Protein AF-A0A7X7T6W6-F1 (afdb_monomer_lite)

pLDDT: mean 74.4, std 23.0, range [27.84, 97.19]

Foldseek 3Di:
DDDDDDDDPPDDDDDDDDDDDDDDDDPPPPPFDWDWDQDPVRWIWIWGADPVRHTAWIAGPVQRKIWGFDADPVGHTAFIWIQHPNDIDGAKGF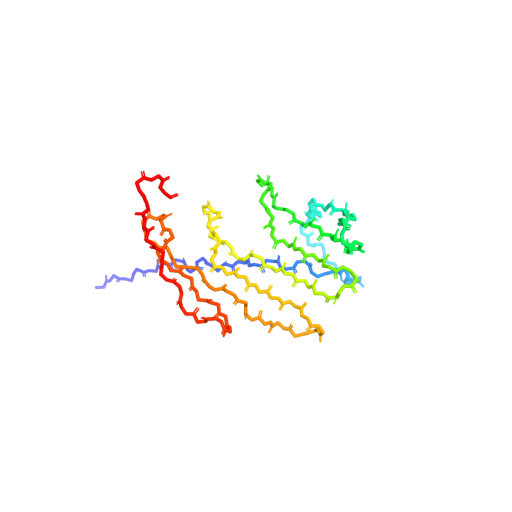DDDPNHTQWMQGPPPGIDGDDDDPVD

Secondary structure (DSSP, 8-state):
-----------------S-----------PPP-EEEEE-TTS-EEEEEE-TTS-EEEEEETTTTEEEEEEE-TT--EEEEEEEETTEEEEEEEEEEETTEEEEEEETTTEEEEPP--TT-

Sequence (120 aa):
MTRCCSPSTTARAAIALGSDSRRGGLPSQDPLPEKGSNGPDGQHRVLAYDASGERIVERNLTGGTTTFNLRDLDGALLREIELKAGAYEWVKDYIYRDGLLLASQHRTEGHQHHALSHLG

Radius of gyration: 18.31 Å; chains: 1; bounding box: 35×44×60 Å

Structure (mmCIF, N/CA/C/O backbone):
data_AF-A0A7X7T6W6-F1
#
_entry.id   AF-A0A7X7T6W6-F1
#
loop_
_atom_site.group_PDB
_atom_site.id
_atom_site.type_symbol
_atom_site.label_atom_id
_atom_site.label_alt_id
_atom_site.label_comp_id
_atom_site.label_asym_id
_atom_site.label_entity_id
_atom_site.label_seq_id
_atom_site.pdbx_PDB_ins_code
_atom_site.Cartn_x
_atom_site.Cartn_y
_atom_site.Cartn_z
_atom_site.occupancy
_atom_site.B_iso_or_equiv
_atom_site.auth_seq_id
_atom_site.auth_comp_id
_atom_site.auth_asym_id
_atom_site.auth_atom_id
_atom_site.pdbx_PDB_model_num
ATOM 1 N N . MET A 1 1 ? 15.396 -18.307 40.402 1.00 47.94 1 MET A N 1
ATOM 2 C CA . MET A 1 1 ? 15.715 -19.071 39.178 1.00 47.94 1 MET A CA 1
ATOM 3 C C . MET A 1 1 ? 14.416 -19.336 38.434 1.00 47.94 1 MET A C 1
ATOM 5 O O . MET A 1 1 ? 13.714 -20.249 38.830 1.00 47.94 1 MET A O 1
ATOM 9 N N . THR A 1 2 ? 14.101 -18.562 37.392 1.00 40.59 2 THR A N 1
ATOM 10 C CA . THR A 1 2 ? 13.068 -18.937 36.410 1.00 40.59 2 THR A CA 1
ATOM 11 C C . THR A 1 2 ? 13.473 -18.338 35.067 1.00 40.59 2 THR A C 1
ATOM 13 O O . THR A 1 2 ? 13.482 -17.121 34.905 1.00 40.59 2 THR A O 1
ATOM 16 N N . ARG A 1 3 ? 13.903 -19.190 34.131 1.00 41.31 3 ARG A N 1
ATOM 17 C CA . ARG A 1 3 ? 14.092 -18.819 32.725 1.00 41.31 3 ARG A CA 1
ATOM 18 C C . ARG A 1 3 ? 12.720 -18.887 32.061 1.00 41.31 3 ARG A C 1
ATOM 20 O O . ARG A 1 3 ? 12.160 -19.974 31.977 1.00 41.31 3 ARG A O 1
ATOM 27 N N . CYS A 1 4 ? 12.204 -17.763 31.578 1.00 32.94 4 CYS A N 1
ATOM 28 C CA . CYS A 1 4 ? 11.108 -17.766 30.614 1.00 32.94 4 CYS A CA 1
ATOM 29 C C . CYS A 1 4 ? 11.724 -17.704 29.214 1.00 32.94 4 CYS A C 1
ATOM 31 O O . CYS A 1 4 ? 12.075 -16.637 28.718 1.00 32.94 4 CYS A O 1
ATOM 33 N N . CYS A 1 5 ? 11.916 -18.875 28.608 1.00 37.38 5 CYS A N 1
ATOM 34 C CA . CYS A 1 5 ? 12.122 -18.996 27.171 1.00 37.38 5 CYS A CA 1
ATOM 35 C C . CYS A 1 5 ? 10.782 -18.706 26.482 1.00 37.38 5 CYS A C 1
ATOM 37 O O . CYS A 1 5 ? 9.833 -19.460 26.671 1.00 37.38 5 CYS A O 1
ATOM 39 N N . SER A 1 6 ? 10.709 -17.636 25.693 1.00 36.31 6 SER A N 1
ATOM 40 C CA . SER A 1 6 ? 9.633 -17.440 24.717 1.00 36.31 6 SER A CA 1
ATOM 41 C C . SER A 1 6 ? 10.183 -17.821 23.339 1.00 36.31 6 SER A C 1
ATOM 43 O O . SER A 1 6 ? 11.280 -17.357 23.001 1.00 36.31 6 SER A O 1
ATOM 45 N N . PRO A 1 7 ? 9.523 -18.687 22.550 1.00 38.22 7 PRO A N 1
ATOM 46 C CA . PRO A 1 7 ? 9.987 -18.983 21.207 1.00 38.22 7 PRO A CA 1
ATOM 47 C C . PRO A 1 7 ? 9.778 -17.747 20.326 1.00 38.22 7 PRO A C 1
ATOM 49 O O . PRO A 1 7 ? 8.665 -17.267 20.136 1.00 38.22 7 PRO A O 1
ATOM 52 N N . SER A 1 8 ? 10.888 -17.225 19.808 1.00 36.34 8 SER A N 1
ATOM 53 C CA . SER A 1 8 ? 10.922 -16.228 18.740 1.00 36.34 8 SER A CA 1
ATOM 54 C C . SER A 1 8 ? 10.269 -16.825 17.490 1.00 36.34 8 SER A C 1
ATOM 56 O O . SER A 1 8 ? 10.885 -17.614 16.768 1.00 36.34 8 SER A O 1
ATOM 58 N N . THR A 1 9 ? 8.999 -16.495 17.250 1.00 36.69 9 THR A N 1
ATOM 59 C CA . THR A 1 9 ? 8.320 -16.820 15.994 1.00 36.69 9 THR A CA 1
ATOM 60 C C . THR A 1 9 ? 8.940 -15.961 14.901 1.00 36.69 9 THR A C 1
ATOM 62 O O . THR A 1 9 ? 8.616 -14.791 14.725 1.00 36.69 9 THR A O 1
ATOM 65 N N . THR A 1 10 ? 9.899 -16.553 14.194 1.00 31.30 10 THR A N 1
ATOM 66 C CA . THR A 1 10 ? 10.534 -15.964 13.018 1.00 31.30 10 THR A CA 1
ATOM 67 C C . THR A 1 10 ? 9.462 -15.757 11.951 1.00 31.30 10 THR A C 1
ATOM 69 O O . THR A 1 10 ? 8.987 -16.725 11.356 1.00 31.30 10 THR A O 1
ATOM 72 N N . ALA A 1 11 ? 9.066 -14.507 11.715 1.00 32.09 11 ALA A N 1
ATOM 73 C CA . ALA A 1 11 ? 8.194 -14.153 10.605 1.00 32.09 11 ALA A CA 1
ATOM 74 C C . ALA A 1 11 ? 8.906 -14.498 9.287 1.00 32.09 11 ALA A C 1
ATOM 76 O O . ALA A 1 11 ? 9.906 -13.882 8.919 1.00 32.09 11 ALA A O 1
ATOM 77 N N . ARG A 1 12 ? 8.419 -15.527 8.588 1.00 27.84 12 ARG A N 1
ATOM 78 C CA . ARG A 1 12 ? 8.850 -15.861 7.229 1.00 27.84 12 ARG A CA 1
ATOM 79 C C . ARG A 1 12 ? 7.977 -15.092 6.242 1.00 27.84 12 ARG A C 1
ATOM 81 O O . ARG A 1 12 ? 6.890 -15.545 5.909 1.00 27.84 12 ARG A O 1
ATOM 88 N N . ALA A 1 13 ? 8.466 -13.957 5.753 1.00 29.75 13 ALA A N 1
ATOM 89 C CA . ALA A 1 13 ? 7.954 -13.369 4.520 1.00 29.75 13 ALA A CA 1
ATOM 90 C C . ALA A 1 13 ? 8.618 -14.096 3.338 1.00 29.75 13 ALA A C 1
ATOM 92 O O . ALA A 1 13 ? 9.821 -13.958 3.119 1.00 29.75 13 ALA A O 1
ATOM 93 N N . ALA A 1 14 ? 7.862 -14.921 2.612 1.00 32.03 14 ALA A N 1
ATOM 94 C CA . ALA A 1 14 ? 8.323 -15.519 1.363 1.00 32.03 14 ALA A CA 1
ATOM 95 C C . ALA A 1 14 ? 7.928 -14.594 0.203 1.00 32.03 14 ALA A C 1
ATOM 97 O O . ALA A 1 14 ? 6.758 -14.503 -0.154 1.00 32.03 14 ALA A O 1
ATOM 98 N N . ILE A 1 15 ? 8.908 -13.891 -0.366 1.00 40.62 15 ILE A N 1
ATOM 99 C CA . ILE A 1 15 ? 8.751 -13.130 -1.610 1.00 40.62 15 ILE A CA 1
ATOM 100 C C . ILE A 1 15 ? 9.019 -14.112 -2.754 1.00 40.62 15 ILE A C 1
ATOM 102 O O . ILE A 1 15 ? 10.157 -14.538 -2.952 1.00 40.62 15 ILE A O 1
ATOM 106 N N . ALA A 1 16 ? 7.978 -14.503 -3.488 1.00 38.66 16 ALA A N 1
ATOM 107 C CA . ALA A 1 16 ? 8.131 -15.289 -4.706 1.00 38.66 16 ALA A CA 1
ATOM 108 C C . ALA A 1 16 ? 8.672 -14.381 -5.825 1.00 38.66 16 ALA A C 1
ATOM 110 O O . ALA A 1 16 ? 7.923 -13.670 -6.491 1.00 38.66 16 ALA A O 1
ATOM 111 N N . LEU A 1 17 ? 9.993 -14.370 -6.009 1.00 37.44 17 LEU A N 1
ATOM 112 C CA . LEU A 1 17 ? 10.619 -13.871 -7.233 1.00 37.44 17 LEU A CA 1
ATOM 113 C C . LEU A 1 17 ? 10.608 -15.004 -8.263 1.00 37.44 17 LEU A C 1
ATOM 115 O O . LEU A 1 17 ? 10.955 -16.141 -7.948 1.00 37.44 17 LEU A O 1
ATOM 119 N N . GLY A 1 18 ? 10.178 -14.687 -9.484 1.00 34.62 18 GLY A N 1
ATOM 120 C CA . GLY A 1 18 ? 10.053 -15.640 -10.584 1.00 34.62 18 GLY A CA 1
ATOM 121 C C . GLY A 1 18 ? 11.316 -16.480 -10.807 1.00 34.62 18 GLY A C 1
ATOM 122 O O . GLY A 1 18 ? 12.390 -15.946 -11.058 1.00 34.62 18 GLY A O 1
ATOM 123 N N . SER A 1 19 ? 11.119 -17.796 -10.699 1.00 39.50 19 SER A N 1
ATOM 124 C CA . SER A 1 19 ? 11.895 -18.933 -11.213 1.00 39.50 19 SER A CA 1
ATOM 125 C C . SER A 1 19 ? 13.402 -18.753 -11.467 1.00 39.50 19 SER A C 1
ATOM 127 O O . SER A 1 19 ? 13.810 -18.390 -12.571 1.00 39.50 19 SER A O 1
ATOM 129 N N . ASP A 1 20 ? 14.221 -19.216 -10.516 1.00 30.77 20 ASP A N 1
ATOM 130 C CA . ASP A 1 20 ? 15.483 -19.888 -10.840 1.00 30.77 20 ASP A CA 1
ATOM 131 C C . ASP A 1 20 ? 15.228 -21.405 -10.899 1.00 30.77 20 ASP A C 1
ATOM 133 O O . ASP A 1 20 ? 14.710 -22.023 -9.965 1.00 30.77 20 ASP A O 1
ATOM 137 N N . SER A 1 21 ? 15.526 -22.007 -12.048 1.00 49.53 21 SER A N 1
ATOM 138 C CA . SER A 1 21 ? 15.391 -23.443 -12.275 1.00 49.53 21 SER A CA 1
ATOM 139 C C . SER A 1 21 ? 16.646 -24.153 -11.783 1.00 49.53 21 SER A C 1
ATOM 141 O O . SER A 1 21 ? 17.646 -24.140 -12.498 1.00 49.53 21 SER A O 1
ATOM 143 N N . ARG A 1 22 ? 16.563 -24.862 -10.642 1.00 39.28 22 ARG A N 1
ATOM 144 C CA . ARG A 1 22 ? 17.102 -26.232 -10.431 1.00 39.28 22 ARG A CA 1
ATOM 145 C C . ARG A 1 22 ? 17.012 -26.698 -8.965 1.00 39.28 22 ARG A C 1
ATOM 147 O O . ARG A 1 22 ? 17.679 -26.165 -8.094 1.00 39.28 22 ARG A O 1
ATOM 154 N N . ARG A 1 23 ? 16.336 -27.846 -8.805 1.00 38.16 23 ARG A N 1
ATOM 155 C CA . ARG A 1 23 ? 16.524 -28.926 -7.805 1.00 38.16 23 ARG A CA 1
ATOM 156 C C . ARG A 1 23 ? 16.322 -28.596 -6.319 1.00 38.16 23 ARG A C 1
ATOM 158 O O . ARG A 1 23 ? 17.173 -28.010 -5.667 1.00 38.16 23 ARG A O 1
ATOM 165 N N . GLY A 1 24 ? 15.275 -29.208 -5.767 1.00 30.61 24 GLY A N 1
ATOM 166 C CA . GLY A 1 24 ? 15.050 -29.380 -4.331 1.00 30.61 24 GLY A CA 1
ATOM 167 C C . GLY A 1 24 ? 13.618 -29.005 -3.990 1.00 30.61 24 GLY A C 1
ATOM 168 O O . GLY A 1 24 ? 13.282 -27.830 -4.034 1.00 30.61 24 GLY A O 1
ATOM 169 N N . GLY A 1 25 ? 12.768 -30.002 -3.731 1.00 36.66 25 GLY A N 1
ATOM 170 C CA . GLY A 1 25 ? 11.335 -29.818 -3.501 1.00 36.66 25 GLY A CA 1
ATOM 171 C C . GLY A 1 25 ? 11.054 -28.870 -2.339 1.00 36.66 25 GLY A C 1
ATOM 172 O O . GLY A 1 25 ? 11.104 -29.268 -1.178 1.00 36.66 25 GLY A O 1
ATOM 173 N N . LEU A 1 26 ? 10.744 -27.621 -2.673 1.00 41.19 26 LEU A N 1
ATOM 174 C CA . LEU A 1 26 ? 9.945 -26.753 -1.823 1.00 41.19 26 LEU A CA 1
ATOM 175 C C . LEU A 1 26 ? 8.529 -27.354 -1.763 1.00 41.19 26 LEU A C 1
ATOM 177 O O . LEU A 1 26 ? 8.111 -27.974 -2.750 1.00 41.19 26 LEU A O 1
ATOM 181 N N . PRO A 1 27 ? 7.787 -27.212 -0.643 1.00 37.56 27 PRO A N 1
ATOM 182 C CA . PRO A 1 27 ? 6.349 -27.483 -0.664 1.00 37.56 27 PRO A CA 1
ATOM 183 C C . PRO A 1 27 ? 5.771 -26.752 -1.873 1.00 37.56 27 PRO A C 1
ATOM 185 O O . PRO A 1 27 ? 6.238 -25.645 -2.153 1.00 37.56 27 PRO A O 1
ATOM 188 N N . SER A 1 28 ? 4.851 -27.382 -2.611 1.00 37.56 28 SER A N 1
ATOM 189 C CA . SER A 1 28 ? 4.194 -26.757 -3.759 1.00 37.56 28 SER A CA 1
ATOM 190 C C . SER A 1 28 ? 3.682 -25.397 -3.308 1.00 37.56 28 SER A C 1
ATOM 192 O O . SER A 1 28 ? 2.708 -25.298 -2.567 1.00 37.56 28 SER A O 1
ATOM 194 N N . GLN A 1 29 ? 4.432 -24.352 -3.650 1.00 43.41 29 GLN A N 1
ATOM 195 C CA . GLN A 1 29 ? 3.973 -22.997 -3.479 1.00 43.41 29 GLN A CA 1
ATOM 196 C C . GLN A 1 29 ? 2.932 -22.880 -4.566 1.00 43.41 29 GLN A C 1
ATOM 198 O O . GLN A 1 29 ? 3.283 -22.773 -5.743 1.00 43.41 29 GLN A O 1
ATOM 203 N N . ASP A 1 30 ? 1.671 -23.039 -4.176 1.00 48.97 30 ASP A N 1
ATOM 204 C CA . ASP A 1 30 ? 0.580 -22.720 -5.072 1.00 48.97 30 ASP A CA 1
ATOM 205 C C . ASP A 1 30 ? 0.839 -21.288 -5.543 1.00 48.97 30 ASP A C 1
ATOM 207 O O . ASP A 1 30 ? 1.050 -20.397 -4.706 1.00 48.97 30 ASP A O 1
ATOM 211 N N . PRO A 1 31 ? 0.964 -21.071 -6.863 1.00 56.38 31 PRO A N 1
ATOM 212 C CA . PRO A 1 31 ? 1.207 -19.741 -7.375 1.00 56.38 31 PRO A CA 1
ATOM 213 C C . PRO A 1 31 ? 0.077 -18.852 -6.869 1.00 56.38 31 PRO A C 1
ATOM 215 O O . PRO A 1 31 ? -1.096 -19.231 -6.918 1.00 56.38 31 PRO A O 1
ATOM 218 N N . LEU A 1 32 ? 0.447 -17.689 -6.334 1.00 61.94 32 LEU A N 1
ATOM 219 C CA . LEU A 1 32 ? -0.536 -16.725 -5.865 1.00 61.94 32 LEU A CA 1
ATOM 220 C C . LEU A 1 32 ? -1.511 -16.433 -7.010 1.00 61.94 32 LEU A C 1
ATOM 222 O O . LEU A 1 32 ? -1.062 -16.292 -8.153 1.00 61.94 32 LEU A O 1
ATOM 226 N N . PRO A 1 33 ? -2.821 -16.344 -6.734 1.00 66.56 33 PRO A N 1
ATOM 227 C CA . PRO A 1 33 ? -3.792 -15.985 -7.751 1.00 66.56 33 PRO A CA 1
ATOM 228 C C . PRO A 1 33 ? -3.383 -14.656 -8.390 1.00 66.56 33 PRO A C 1
ATOM 230 O O . PRO A 1 33 ? -3.330 -13.618 -7.723 1.00 66.56 33 PRO A O 1
ATOM 233 N N . GLU A 1 34 ? -3.070 -14.710 -9.684 1.00 68.31 34 GLU A N 1
ATOM 234 C CA . GLU A 1 34 ? -2.661 -13.557 -10.473 1.00 68.31 34 GLU A CA 1
ATOM 235 C C . GLU A 1 34 ? -3.778 -13.113 -11.418 1.00 68.31 34 GLU A C 1
ATOM 237 O O . GLU A 1 34 ? -4.453 -13.922 -12.058 1.00 68.31 34 GLU A O 1
ATOM 242 N N . LYS A 1 35 ? -3.979 -11.799 -11.521 1.00 74.62 35 LYS A N 1
ATOM 243 C CA . LYS A 1 35 ? -4.897 -11.203 -12.492 1.00 74.62 35 LYS A CA 1
ATOM 244 C C . LYS A 1 35 ? -4.167 -10.148 -13.310 1.00 74.62 35 LYS A C 1
ATOM 246 O O . LYS A 1 35 ? -3.737 -9.128 -12.775 1.00 74.62 35 LYS A O 1
ATOM 251 N N . GLY A 1 36 ? -4.073 -10.382 -14.617 1.00 73.06 36 GLY A N 1
ATOM 252 C CA . GLY A 1 36 ? -3.680 -9.363 -15.586 1.00 73.06 36 GLY A CA 1
ATOM 253 C C . GLY A 1 36 ? -4.847 -8.422 -15.890 1.00 73.06 36 GLY A C 1
ATOM 254 O O . GLY A 1 36 ? -5.982 -8.868 -16.078 1.00 73.06 36 GLY A O 1
ATOM 255 N N . SER A 1 37 ? -4.589 -7.119 -15.947 1.00 74.00 37 SER A N 1
ATOM 256 C CA . SER A 1 37 ? -5.572 -6.126 -16.388 1.00 74.00 37 SER A CA 1
ATOM 257 C C . SER A 1 37 ? -4.915 -5.012 -17.195 1.00 74.00 37 SER A C 1
ATOM 259 O O . SER A 1 37 ? -3.848 -4.522 -16.825 1.00 74.00 37 SER A O 1
ATOM 261 N N . ASN A 1 38 ? -5.585 -4.588 -18.267 1.00 73.75 38 ASN A N 1
ATOM 262 C CA . ASN A 1 38 ? -5.284 -3.335 -18.950 1.00 73.75 38 ASN A CA 1
ATOM 263 C C . ASN A 1 38 ? -6.031 -2.214 -18.225 1.00 73.75 38 ASN A C 1
ATOM 265 O O . ASN A 1 38 ? -7.263 -2.231 -18.171 1.00 73.75 38 ASN A O 1
ATOM 269 N N . GLY A 1 39 ? -5.297 -1.270 -17.644 1.00 66.00 39 GLY A N 1
ATOM 270 C CA . GLY A 1 39 ? -5.888 -0.062 -17.087 1.00 66.00 39 GLY A CA 1
ATOM 271 C C . GLY A 1 39 ? -6.419 0.862 -18.195 1.00 66.00 39 GLY A C 1
ATOM 272 O O . GLY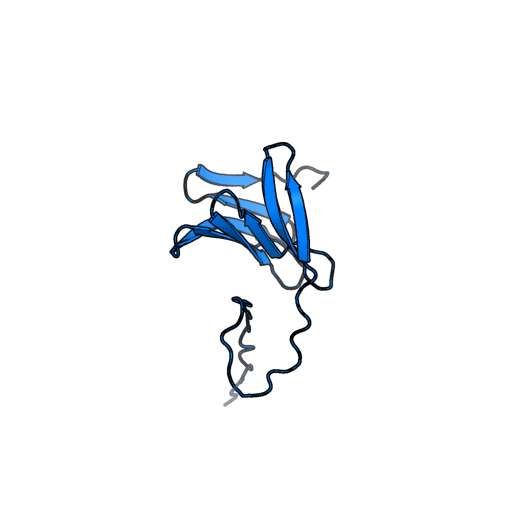 A 1 39 ? -5.947 0.802 -19.333 1.00 66.00 39 GLY A O 1
ATOM 273 N N . PRO A 1 40 ? -7.388 1.743 -17.889 1.00 69.81 40 PRO A N 1
ATOM 274 C CA . PRO A 1 40 ? -7.892 2.743 -18.839 1.00 69.81 40 PRO A CA 1
ATOM 275 C C . PRO A 1 40 ? -6.819 3.766 -19.264 1.00 69.81 40 PRO A C 1
ATOM 277 O O . PRO A 1 40 ? -6.993 4.483 -20.242 1.00 69.81 40 PRO A O 1
ATOM 280 N N . ASP A 1 41 ? -5.704 3.810 -18.537 1.00 78.31 41 ASP A N 1
ATOM 281 C CA . ASP A 1 41 ? -4.489 4.585 -18.790 1.00 78.31 41 ASP A CA 1
ATOM 282 C C . ASP A 1 41 ? -3.495 3.878 -19.738 1.00 78.31 41 ASP A C 1
ATOM 284 O O . ASP A 1 41 ? -2.397 4.384 -19.968 1.00 78.31 41 ASP A O 1
ATOM 288 N N . GLY A 1 42 ? -3.844 2.700 -20.271 1.00 76.25 42 GLY A N 1
ATOM 289 C CA . GLY A 1 42 ? -2.962 1.886 -21.114 1.00 76.25 42 GLY A CA 1
ATOM 290 C C . GLY A 1 42 ? -1.842 1.176 -20.344 1.00 76.25 42 GLY A C 1
ATOM 291 O O . GLY A 1 42 ? -0.954 0.581 -20.956 1.00 76.25 42 GLY A O 1
ATOM 292 N N . GLN A 1 43 ? -1.858 1.219 -19.008 1.00 80.50 43 GLN A N 1
ATOM 293 C CA . GLN A 1 43 ? -0.890 0.507 -18.177 1.00 80.50 43 GLN A CA 1
ATOM 294 C C . GLN A 1 43 ? -1.299 -0.965 -18.075 1.00 80.50 43 GLN A C 1
ATOM 296 O O . GLN A 1 43 ? -2.429 -1.278 -17.690 1.00 80.50 43 GLN A O 1
ATOM 301 N N . HIS A 1 44 ? -0.377 -1.881 -18.371 1.00 83.56 44 HIS A N 1
ATOM 302 C CA . HIS A 1 44 ? -0.609 -3.300 -18.129 1.00 83.56 44 HIS A CA 1
ATOM 303 C C . HIS A 1 44 ? -0.163 -3.658 -16.714 1.00 83.56 44 HIS A C 1
ATOM 305 O O . HIS A 1 44 ? 1.003 -3.476 -16.351 1.00 83.56 44 HIS A O 1
ATOM 311 N N . ARG A 1 45 ? -1.093 -4.168 -15.908 1.00 85.25 45 ARG A N 1
ATOM 312 C CA . ARG A 1 45 ? -0.867 -4.457 -14.492 1.00 85.25 45 ARG A CA 1
ATOM 313 C C . ARG A 1 45 ? -1.096 -5.930 -14.207 1.00 85.25 45 ARG A C 1
ATOM 315 O O . ARG A 1 45 ? -2.071 -6.505 -14.688 1.00 85.25 45 ARG A O 1
ATOM 322 N N . VAL A 1 46 ? -0.215 -6.516 -13.408 1.00 88.12 46 VAL A N 1
ATOM 323 C CA . VAL A 1 46 ? -0.386 -7.853 -12.832 1.00 88.12 46 VAL A CA 1
ATOM 324 C C . VAL A 1 46 ? -0.593 -7.687 -11.337 1.00 88.12 46 VAL A C 1
ATOM 326 O O . VAL A 1 46 ? 0.223 -7.063 -10.661 1.00 88.12 46 VAL A O 1
ATOM 329 N N . LEU A 1 47 ? -1.700 -8.215 -10.834 1.00 88.06 47 LEU A N 1
ATOM 330 C CA . LEU A 1 47 ? -2.076 -8.141 -9.428 1.00 88.06 47 LEU A CA 1
ATOM 331 C C . LEU A 1 47 ? -1.937 -9.527 -8.813 1.00 88.06 47 LEU A C 1
ATOM 333 O O . LEU A 1 47 ? -2.412 -10.485 -9.419 1.00 88.06 47 LEU A O 1
ATOM 337 N N . ALA A 1 48 ? -1.327 -9.624 -7.634 1.00 87.19 48 ALA A N 1
ATOM 338 C CA . ALA A 1 48 ? -1.303 -10.852 -6.847 1.00 87.19 48 ALA A CA 1
ATOM 339 C C . ALA A 1 48 ? -2.055 -10.651 -5.532 1.00 87.19 48 ALA A C 1
ATOM 341 O O . ALA A 1 48 ? -1.928 -9.606 -4.877 1.00 87.19 48 ALA A O 1
ATOM 342 N N . TYR A 1 49 ? -2.813 -11.674 -5.154 1.00 85.06 49 TYR A N 1
ATOM 343 C CA . TYR A 1 49 ? -3.652 -11.673 -3.964 1.00 85.06 49 TYR A CA 1
ATOM 344 C C . TYR A 1 49 ? -3.259 -12.810 -3.030 1.00 85.06 49 TYR A C 1
ATOM 346 O O . TYR A 1 49 ? -2.707 -13.820 -3.465 1.00 85.06 49 TYR A O 1
ATOM 354 N N . ASP A 1 50 ? -3.541 -12.642 -1.746 1.00 83.25 50 ASP A N 1
ATOM 355 C CA . ASP A 1 50 ? -3.471 -13.741 -0.795 1.00 83.25 50 ASP A CA 1
ATOM 356 C C . ASP A 1 50 ? -4.714 -14.648 -0.878 1.00 83.25 50 ASP A C 1
ATOM 358 O O . ASP A 1 50 ? -5.644 -14.418 -1.657 1.00 83.25 50 ASP A O 1
ATOM 362 N N . ALA A 1 51 ? -4.730 -15.704 -0.062 1.00 82.00 51 ALA A N 1
ATOM 363 C CA . ALA A 1 51 ? -5.837 -16.659 -0.015 1.00 82.00 51 ALA A CA 1
ATOM 364 C C . ALA A 1 51 ? -7.150 -16.060 0.528 1.00 82.00 51 ALA A C 1
ATOM 366 O O . ALA A 1 51 ? -8.210 -16.648 0.322 1.00 82.00 51 ALA A O 1
ATOM 367 N N . SER A 1 52 ? -7.091 -14.911 1.211 1.00 81.81 52 SER A N 1
ATOM 368 C CA . SER A 1 52 ? -8.268 -14.176 1.685 1.00 81.81 52 SER A CA 1
ATOM 369 C C . SER A 1 52 ? -8.837 -13.216 0.632 1.00 81.81 52 SER A C 1
ATOM 371 O O . SER A 1 52 ? -9.936 -12.695 0.807 1.00 81.81 52 SER A O 1
ATOM 373 N N . GLY A 1 53 ? -8.133 -13.035 -0.491 1.00 80.88 53 GLY A N 1
ATOM 374 C CA . GLY A 1 53 ? -8.520 -12.124 -1.566 1.00 80.88 53 GLY A CA 1
ATOM 375 C C . GLY A 1 53 ? -7.970 -10.706 -1.401 1.00 80.88 53 GLY A C 1
ATOM 376 O O . GLY A 1 53 ? -8.345 -9.819 -2.168 1.00 80.88 53 GLY A O 1
ATOM 377 N N . GLU A 1 54 ? -7.058 -10.477 -0.456 1.00 82.31 54 GLU A N 1
ATOM 378 C CA . GLU A 1 54 ? -6.412 -9.181 -0.256 1.00 82.31 54 GLU A CA 1
ATOM 379 C C . GLU A 1 54 ? -5.209 -9.016 -1.190 1.00 82.31 54 GLU A C 1
ATOM 381 O O . GLU A 1 54 ? -4.407 -9.928 -1.398 1.00 82.31 54 GLU A O 1
ATOM 386 N N . ARG A 1 55 ? -5.055 -7.822 -1.776 1.00 86.56 55 ARG A N 1
ATOM 387 C CA . ARG A 1 55 ? -3.960 -7.534 -2.716 1.00 86.56 55 ARG A CA 1
ATOM 388 C C . ARG A 1 55 ? -2.637 -7.336 -1.974 1.00 86.56 55 ARG A C 1
ATOM 390 O O . ARG A 1 55 ? -2.507 -6.395 -1.181 1.00 86.56 55 ARG A O 1
ATOM 397 N N . ILE A 1 56 ? -1.637 -8.139 -2.331 1.00 91.62 56 ILE A N 1
ATOM 398 C CA . ILE A 1 56 ? -0.283 -8.104 -1.750 1.00 91.62 56 ILE A CA 1
ATOM 399 C C . ILE A 1 56 ? 0.777 -7.545 -2.705 1.00 91.62 56 ILE A C 1
ATOM 401 O O . ILE A 1 56 ? 1.762 -6.970 -2.241 1.00 91.62 56 ILE A O 1
ATOM 405 N N . VAL A 1 57 ? 0.568 -7.662 -4.022 1.00 92.00 57 VAL A N 1
ATOM 406 C CA . VAL A 1 57 ? 1.493 -7.145 -5.043 1.00 92.00 57 VAL A CA 1
ATOM 407 C C . VAL A 1 57 ? 0.727 -6.505 -6.195 1.00 92.00 57 VAL A C 1
ATOM 409 O O . VAL A 1 57 ? -0.277 -7.043 -6.663 1.00 92.00 57 VAL A O 1
ATOM 412 N N . GLU A 1 58 ? 1.238 -5.382 -6.690 1.00 91.38 58 GLU A N 1
ATOM 413 C CA . GLU A 1 58 ? 0.861 -4.795 -7.974 1.00 91.38 58 GLU A CA 1
ATOM 414 C C . GLU A 1 58 ? 2.114 -4.567 -8.814 1.00 91.38 58 GLU A C 1
ATOM 416 O O . GLU A 1 58 ? 3.022 -3.844 -8.421 1.00 91.38 58 GLU A O 1
ATOM 421 N N . ARG A 1 59 ? 2.173 -5.175 -9.995 1.00 90.69 59 ARG A N 1
ATOM 422 C CA . ARG A 1 59 ? 3.271 -4.993 -10.937 1.00 90.69 59 ARG A CA 1
ATOM 423 C C . ARG A 1 59 ? 2.785 -4.239 -12.157 1.00 90.69 59 ARG A C 1
ATOM 425 O O . ARG A 1 59 ? 2.009 -4.771 -12.947 1.00 90.69 59 ARG A O 1
ATOM 432 N N . ASN A 1 60 ? 3.294 -3.032 -12.346 1.00 90.19 60 ASN A N 1
ATOM 433 C CA . ASN A 1 60 ? 3.107 -2.273 -13.567 1.00 90.19 60 ASN A CA 1
ATOM 434 C C . ASN A 1 60 ? 4.156 -2.714 -14.604 1.00 90.19 60 ASN A C 1
ATOM 436 O O . ASN A 1 60 ? 5.339 -2.395 -14.478 1.00 90.19 60 ASN A O 1
ATOM 440 N N . LEU A 1 61 ? 3.731 -3.457 -15.630 1.00 85.44 61 LEU A N 1
ATOM 441 C CA . LEU A 1 61 ? 4.623 -3.948 -16.686 1.00 85.44 61 LEU A CA 1
ATOM 442 C C . LEU A 1 61 ? 5.058 -2.846 -17.654 1.00 85.44 61 LEU A C 1
ATOM 444 O O . LEU A 1 61 ? 6.143 -2.938 -18.218 1.00 85.44 61 LEU A O 1
ATOM 448 N N . THR A 1 62 ? 4.241 -1.809 -17.827 1.00 85.56 62 THR A N 1
ATOM 449 C CA . THR A 1 62 ? 4.560 -0.679 -18.706 1.00 85.56 62 THR A CA 1
ATOM 450 C C . THR A 1 62 ? 5.567 0.264 -18.037 1.00 85.56 62 THR A C 1
ATOM 452 O O . THR A 1 62 ? 6.520 0.705 -18.672 1.00 85.56 62 THR A O 1
ATOM 455 N N . GLY A 1 63 ? 5.386 0.552 -16.744 1.00 83.62 63 GLY A N 1
ATOM 456 C CA . GLY A 1 63 ? 6.254 1.437 -15.956 1.00 83.62 63 GLY A CA 1
ATOM 457 C C . GLY A 1 63 ? 7.441 0.752 -15.270 1.00 83.62 63 GLY A C 1
ATOM 458 O O . GLY A 1 63 ? 8.333 1.436 -14.773 1.00 83.62 63 GLY A O 1
ATOM 459 N N . GLY A 1 64 ? 7.465 -0.583 -15.217 1.00 87.31 64 GLY A N 1
ATOM 460 C CA . GLY A 1 64 ? 8.537 -1.358 -14.583 1.00 87.31 64 GLY A CA 1
ATOM 461 C C . GLY A 1 64 ? 8.593 -1.255 -13.053 1.00 87.31 64 GLY A C 1
ATOM 462 O O . GLY A 1 64 ? 9.599 -1.647 -12.461 1.00 87.31 64 GLY A O 1
ATOM 463 N N . THR A 1 65 ? 7.539 -0.744 -12.413 1.00 93.25 65 THR A N 1
ATOM 464 C CA . THR A 1 65 ? 7.429 -0.642 -10.951 1.00 93.25 65 THR A CA 1
ATOM 465 C C . THR A 1 65 ? 6.652 -1.831 -10.396 1.00 93.25 65 THR A C 1
ATOM 467 O O . THR A 1 65 ? 5.632 -2.232 -10.959 1.00 93.25 65 THR A O 1
ATOM 470 N N . THR A 1 66 ? 7.121 -2.392 -9.282 1.00 94.06 66 THR A N 1
ATOM 471 C CA . THR A 1 66 ? 6.371 -3.384 -8.497 1.00 94.06 66 THR A CA 1
ATOM 472 C C . THR A 1 66 ? 6.114 -2.840 -7.101 1.00 94.06 66 THR A C 1
ATOM 474 O O . THR A 1 66 ? 7.065 -2.561 -6.383 1.00 94.06 66 THR A O 1
ATOM 477 N N . THR A 1 67 ? 4.855 -2.712 -6.712 1.00 94.94 67 THR A N 1
ATOM 478 C CA . THR A 1 67 ? 4.433 -2.272 -5.383 1.00 94.94 67 THR A CA 1
ATOM 479 C C . THR A 1 67 ? 4.084 -3.486 -4.528 1.00 94.94 67 THR A C 1
ATOM 481 O O . THR A 1 67 ? 3.349 -4.373 -4.967 1.00 94.94 67 THR A O 1
ATOM 484 N N . PHE A 1 68 ? 4.607 -3.523 -3.307 1.00 94.50 68 PHE A N 1
ATOM 485 C CA . PHE A 1 68 ? 4.369 -4.548 -2.298 1.00 94.50 68 PHE A CA 1
ATOM 486 C C . PHE A 1 68 ? 3.658 -3.938 -1.096 1.00 94.50 68 PHE A C 1
ATOM 488 O O . PHE A 1 68 ? 4.073 -2.898 -0.582 1.00 94.50 68 PHE A O 1
ATOM 495 N N . ASN A 1 69 ? 2.643 -4.645 -0.610 1.00 94.25 69 ASN A N 1
ATOM 496 C CA . ASN A 1 69 ? 1.881 -4.273 0.573 1.00 94.25 69 ASN A CA 1
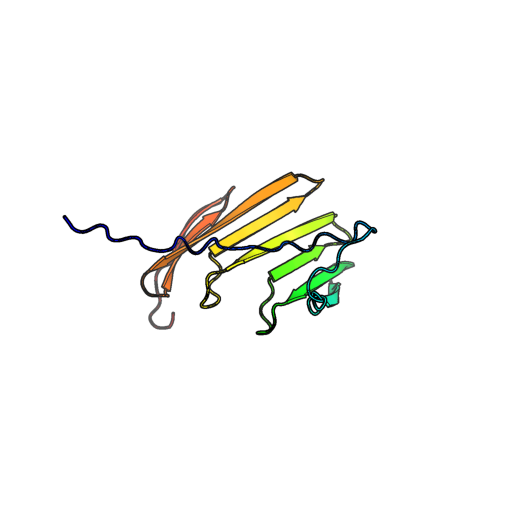ATOM 497 C C . ASN A 1 69 ? 2.243 -5.207 1.728 1.00 94.25 69 ASN A C 1
ATOM 499 O O . ASN A 1 69 ? 1.923 -6.395 1.693 1.00 94.25 69 ASN A O 1
ATOM 503 N N . LEU A 1 70 ? 2.895 -4.675 2.761 1.00 92.06 70 LEU A N 1
ATOM 504 C CA . LEU A 1 70 ? 3.124 -5.391 4.011 1.00 92.06 70 LEU A CA 1
ATOM 505 C C . LEU A 1 70 ? 1.919 -5.199 4.926 1.00 92.06 70 LEU A C 1
ATOM 507 O O . LEU A 1 70 ? 1.537 -4.065 5.212 1.00 92.06 70 LEU A O 1
ATOM 511 N N . ARG A 1 71 ? 1.361 -6.302 5.419 1.00 90.88 71 ARG A N 1
ATOM 512 C CA . ARG A 1 71 ? 0.190 -6.310 6.298 1.00 90.88 71 ARG A CA 1
ATOM 513 C C . ARG A 1 71 ? 0.472 -7.050 7.602 1.00 90.88 71 ARG A C 1
ATOM 515 O O . ARG A 1 71 ? 1.415 -7.842 7.666 1.00 90.88 71 ARG A O 1
ATOM 522 N N . ASP A 1 72 ? -0.319 -6.764 8.630 1.00 88.94 72 ASP A N 1
ATOM 523 C CA . ASP A 1 72 ? -0.349 -7.574 9.848 1.00 88.94 72 ASP A CA 1
ATOM 524 C C . ASP A 1 72 ? -1.165 -8.868 9.654 1.00 88.94 72 ASP A C 1
ATOM 526 O O . ASP A 1 72 ? -1.602 -9.192 8.548 1.00 88.94 72 ASP A O 1
ATOM 530 N N . LEU A 1 73 ? -1.326 -9.640 10.733 1.00 87.81 73 LEU A N 1
ATOM 531 C CA . LEU A 1 73 ? -2.064 -10.908 10.712 1.00 87.81 73 LEU A CA 1
ATOM 532 C C . LEU A 1 73 ? -3.581 -10.723 10.571 1.00 87.81 73 LEU A C 1
ATOM 534 O O . LEU A 1 73 ? -4.258 -11.662 10.158 1.00 87.81 73 LEU A O 1
ATOM 538 N N . ASP A 1 74 ? -4.088 -9.535 10.893 1.00 86.94 74 ASP A N 1
ATOM 539 C CA . ASP A 1 74 ? -5.501 -9.170 10.799 1.00 86.94 74 ASP A CA 1
ATOM 540 C C . ASP A 1 74 ? -5.817 -8.469 9.459 1.00 86.94 74 ASP A C 1
ATOM 542 O O . ASP A 1 74 ? -6.964 -8.120 9.179 1.00 86.94 74 ASP A O 1
ATOM 546 N N . GLY A 1 75 ? -4.804 -8.289 8.602 1.00 87.56 75 GLY A N 1
ATOM 547 C CA . GLY A 1 75 ? -4.910 -7.715 7.266 1.00 87.56 75 GLY A CA 1
ATOM 548 C C . GLY A 1 75 ? -4.703 -6.201 7.196 1.00 87.56 75 GLY A C 1
ATOM 549 O O . GLY A 1 75 ? -4.782 -5.642 6.099 1.00 87.56 75 GLY A O 1
ATOM 550 N N . ALA A 1 76 ? -4.398 -5.505 8.294 1.00 90.75 76 ALA A N 1
ATOM 551 C CA . ALA A 1 76 ? -4.151 -4.065 8.253 1.00 90.75 76 ALA A CA 1
ATOM 552 C C . ALA A 1 76 ? -2.858 -3.755 7.484 1.00 90.75 76 ALA A C 1
ATOM 554 O O . ALA A 1 76 ? -1.821 -4.383 7.696 1.00 90.75 76 ALA A O 1
ATOM 555 N N . LEU A 1 77 ? -2.911 -2.780 6.572 1.00 92.81 77 LEU A N 1
ATOM 556 C CA . LEU A 1 77 ? -1.764 -2.353 5.767 1.00 92.81 77 LEU A CA 1
ATOM 557 C C . LEU A 1 77 ? -0.768 -1.592 6.633 1.00 92.81 77 LEU A C 1
ATOM 559 O O . LEU A 1 77 ? -1.053 -0.478 7.032 1.00 92.81 77 LEU A O 1
ATOM 563 N N . LEU A 1 78 ? 0.411 -2.156 6.881 1.00 94.50 78 LEU A N 1
ATOM 564 C CA . LEU A 1 78 ? 1.459 -1.537 7.693 1.00 94.50 78 LEU A CA 1
ATOM 565 C C . LEU A 1 78 ? 2.415 -0.681 6.862 1.00 94.50 78 LEU A C 1
ATOM 567 O O . LEU A 1 78 ? 2.882 0.360 7.328 1.00 94.50 78 LEU A O 1
ATOM 571 N N . ARG A 1 79 ? 2.744 -1.130 5.645 1.00 95.31 79 ARG A N 1
ATOM 572 C CA . ARG A 1 79 ? 3.737 -0.468 4.793 1.00 95.31 79 ARG A CA 1
ATOM 573 C C . ARG A 1 79 ? 3.533 -0.751 3.313 1.00 95.31 79 ARG A C 1
ATOM 575 O O . ARG A 1 79 ? 3.214 -1.872 2.927 1.00 95.31 79 ARG A O 1
ATOM 582 N N . GLU A 1 80 ? 3.840 0.253 2.505 1.00 96.25 80 GLU A N 1
ATOM 583 C CA . GLU A 1 80 ? 3.971 0.163 1.056 1.00 96.25 80 GLU A CA 1
ATOM 584 C C . GLU A 1 80 ? 5.445 0.297 0.637 1.00 96.25 80 GLU A C 1
ATOM 586 O O . GLU A 1 80 ? 6.164 1.200 1.085 1.00 96.25 80 GLU A O 1
ATOM 591 N N . ILE A 1 81 ? 5.904 -0.629 -0.205 1.00 96.25 81 ILE A N 1
ATOM 592 C CA . ILE A 1 81 ? 7.279 -0.700 -0.714 1.00 96.25 81 ILE A CA 1
ATOM 593 C C . ILE A 1 81 ? 7.221 -0.766 -2.235 1.00 96.25 81 ILE A C 1
ATOM 595 O O . ILE A 1 81 ? 6.493 -1.582 -2.788 1.00 96.25 81 ILE A O 1
ATOM 599 N N . GLU A 1 82 ? 8.038 0.023 -2.916 1.00 96.00 82 GLU A N 1
ATOM 600 C CA . GLU A 1 82 ? 8.199 -0.052 -4.364 1.00 96.00 82 GLU A CA 1
ATOM 601 C C . GLU A 1 82 ? 9.537 -0.683 -4.732 1.00 96.00 82 GLU A C 1
ATOM 603 O O . GLU A 1 82 ? 10.572 -0.375 -4.155 1.00 96.00 82 GLU A O 1
ATOM 608 N N . LEU A 1 83 ? 9.529 -1.552 -5.734 1.00 95.00 83 LEU A N 1
ATOM 609 C CA . LEU A 1 83 ? 10.708 -1.990 -6.459 1.00 95.00 83 LEU A CA 1
ATOM 610 C C . LEU A 1 83 ? 10.705 -1.297 -7.816 1.00 95.00 83 LEU A C 1
ATOM 612 O O . LEU A 1 83 ? 9.858 -1.585 -8.668 1.00 95.00 83 LEU A O 1
ATOM 616 N N . LYS A 1 84 ? 11.677 -0.413 -8.026 1.00 93.31 84 LYS A N 1
ATOM 617 C CA . LYS A 1 84 ? 11.859 0.332 -9.272 1.00 93.31 84 LYS A CA 1
ATOM 618 C C . LYS A 1 84 ? 13.315 0.253 -9.702 1.00 93.31 84 LYS A C 1
ATOM 620 O O . LYS A 1 84 ? 14.215 0.491 -8.905 1.00 93.31 84 LYS A O 1
ATOM 625 N N . ALA A 1 85 ? 13.554 -0.120 -10.959 1.00 90.94 85 ALA A N 1
ATOM 626 C CA . ALA A 1 85 ? 14.905 -0.282 -11.514 1.00 90.94 85 ALA A CA 1
ATOM 627 C C . ALA A 1 85 ? 15.843 -1.167 -10.653 1.00 90.94 85 ALA A C 1
ATOM 629 O O . ALA A 1 85 ? 17.042 -0.918 -10.568 1.00 90.94 85 ALA A O 1
ATOM 630 N N . GLY A 1 86 ? 15.294 -2.199 -9.999 1.00 89.50 86 GLY A N 1
ATOM 631 C CA . GLY A 1 86 ? 16.056 -3.116 -9.142 1.00 89.50 86 GLY A CA 1
ATOM 632 C C . GLY A 1 86 ? 16.349 -2.601 -7.726 1.00 89.50 86 GLY A C 1
ATOM 633 O O . GLY A 1 86 ? 16.979 -3.319 -6.954 1.00 89.50 86 GLY A O 1
ATOM 634 N N . ALA A 1 87 ? 15.881 -1.404 -7.365 1.00 93.31 87 ALA A N 1
ATOM 635 C CA . ALA A 1 87 ? 16.021 -0.838 -6.029 1.00 93.31 87 ALA A CA 1
ATOM 636 C C . ALA A 1 87 ? 14.689 -0.866 -5.271 1.00 93.31 87 ALA A C 1
ATOM 638 O O . ALA A 1 87 ? 13.651 -0.495 -5.822 1.00 93.31 87 ALA A O 1
ATOM 639 N N . TYR A 1 88 ? 14.738 -1.289 -4.007 1.00 93.81 88 TYR A N 1
ATOM 640 C CA . TYR A 1 88 ? 13.606 -1.183 -3.092 1.00 93.81 88 TYR A CA 1
ATOM 641 C C . TYR A 1 88 ? 13.579 0.201 -2.455 1.00 93.81 88 TYR A C 1
ATOM 643 O O . TYR A 1 88 ? 14.564 0.644 -1.862 1.00 93.81 88 TYR A O 1
ATOM 651 N N . GLU A 1 89 ? 12.430 0.849 -2.528 1.00 93.75 89 GLU A N 1
ATOM 652 C CA . GLU A 1 89 ? 12.168 2.143 -1.934 1.00 93.75 89 GLU A CA 1
ATOM 653 C C . GLU A 1 89 ? 10.956 2.058 -1.013 1.00 93.75 89 GLU A C 1
ATOM 655 O O . GLU A 1 89 ? 9.951 1.412 -1.304 1.00 93.75 89 GLU A O 1
ATOM 660 N N . TRP A 1 90 ? 11.066 2.717 0.133 1.00 92.06 90 TRP A N 1
ATOM 661 C CA . TRP A 1 90 ? 9.966 2.831 1.076 1.00 92.06 90 TRP A CA 1
ATOM 662 C C . TRP A 1 90 ? 9.044 3.937 0.588 1.00 92.06 90 TRP A C 1
ATOM 664 O O . TRP A 1 90 ? 9.512 5.046 0.327 1.00 92.06 90 TRP A O 1
ATOM 674 N N . VAL A 1 91 ? 7.753 3.645 0.467 1.00 95.69 91 VAL A N 1
ATOM 675 C CA . VAL A 1 91 ? 6.776 4.621 -0.023 1.00 95.69 91 VAL A CA 1
ATOM 676 C C . VAL A 1 91 ? 6.039 5.233 1.152 1.00 95.69 91 VAL A C 1
ATOM 678 O O . VAL A 1 91 ? 6.081 6.450 1.354 1.00 95.69 91 VAL A O 1
ATOM 681 N N . LYS A 1 92 ? 5.393 4.382 1.955 1.00 97.19 92 LYS A N 1
ATOM 682 C CA . LYS A 1 92 ? 4.478 4.832 2.997 1.00 97.19 92 LYS A CA 1
ATOM 683 C C . LYS A 1 92 ? 4.406 3.863 4.166 1.00 97.19 92 LYS A C 1
ATOM 685 O O . LYS A 1 92 ? 4.269 2.662 3.957 1.00 97.19 92 LYS A O 1
ATOM 690 N N . ASP A 1 93 ? 4.419 4.413 5.374 1.00 96.69 93 ASP A N 1
ATOM 691 C CA . ASP A 1 93 ? 4.154 3.697 6.621 1.00 96.69 93 ASP A CA 1
ATOM 692 C C . ASP A 1 93 ? 2.788 4.085 7.176 1.00 96.69 93 ASP A C 1
ATOM 694 O O . ASP A 1 93 ? 2.374 5.242 7.072 1.00 96.69 93 ASP A O 1
ATOM 698 N N . TYR A 1 94 ? 2.113 3.126 7.801 1.00 95.62 94 TYR A N 1
ATOM 699 C CA . TYR A 1 94 ? 0.809 3.298 8.428 1.00 95.62 94 TYR A CA 1
ATOM 700 C C . TYR A 1 94 ? 0.891 2.909 9.904 1.00 95.62 94 TYR A C 1
ATOM 702 O O . TYR A 1 94 ? 1.470 1.888 10.272 1.00 95.62 94 TYR A O 1
ATOM 710 N N . ILE A 1 95 ? 0.322 3.751 10.762 1.00 94.50 95 ILE A N 1
ATOM 711 C CA . ILE A 1 95 ? 0.390 3.622 12.216 1.00 94.50 95 ILE A CA 1
ATOM 712 C C . ILE A 1 95 ? -1.030 3.505 12.743 1.00 94.50 95 ILE A C 1
ATOM 714 O O . ILE A 1 95 ? -1.847 4.406 12.542 1.00 94.50 95 ILE A O 1
ATOM 718 N N . TYR A 1 96 ? -1.293 2.416 13.457 1.00 93.31 96 TYR A N 1
ATOM 719 C CA . TYR A 1 96 ? -2.599 2.107 14.022 1.00 93.31 96 TYR A CA 1
ATOM 720 C C . TYR A 1 96 ? -2.566 2.157 15.544 1.00 93.31 96 TYR A C 1
ATOM 722 O O . TYR A 1 96 ? -1.542 1.892 16.177 1.00 93.31 96 TYR A O 1
ATOM 730 N N . ARG A 1 97 ? -3.717 2.464 16.133 1.00 91.00 97 ARG A N 1
ATOM 731 C CA . ARG A 1 97 ? -3.981 2.334 17.562 1.00 91.00 97 ARG A CA 1
ATOM 732 C C . ARG A 1 97 ? -5.363 1.729 17.738 1.00 91.00 97 ARG A C 1
ATOM 734 O O . ARG A 1 97 ? -6.321 2.267 17.201 1.00 91.00 97 ARG A O 1
ATOM 741 N N . ASP A 1 98 ? -5.454 0.625 18.475 1.00 90.00 98 ASP A N 1
ATOM 742 C CA . ASP A 1 98 ? -6.726 -0.057 18.748 1.00 90.00 98 ASP A CA 1
ATOM 743 C C . ASP A 1 98 ? -7.504 -0.399 17.452 1.00 90.00 98 ASP A C 1
ATOM 745 O O . ASP A 1 98 ? -8.720 -0.261 17.379 1.00 90.00 98 ASP A O 1
ATOM 749 N N . GLY A 1 99 ? -6.774 -0.792 16.397 1.00 88.62 99 GLY A N 1
ATOM 750 C CA . GLY A 1 99 ? -7.322 -1.106 15.068 1.00 88.62 99 GLY A CA 1
ATOM 751 C C . GLY A 1 99 ? -7.641 0.109 14.186 1.00 88.62 99 GLY A C 1
ATOM 752 O O . GLY A 1 99 ? -8.029 -0.053 13.034 1.00 88.62 99 GLY A O 1
ATOM 753 N N . LEU A 1 100 ? -7.451 1.331 14.687 1.00 89.06 100 LEU A N 1
ATOM 754 C CA . LEU A 1 100 ? -7.815 2.568 14.001 1.00 89.06 100 LEU A CA 1
ATOM 755 C C . LEU A 1 100 ? -6.578 3.267 13.427 1.00 89.06 100 LEU A C 1
ATOM 757 O O . LEU A 1 100 ? -5.565 3.409 14.118 1.00 89.06 100 LEU A O 1
ATOM 761 N N . LEU A 1 101 ? -6.650 3.705 12.164 1.00 92.31 101 LEU A N 1
ATOM 762 C CA . LEU A 1 101 ? -5.551 4.411 11.500 1.00 92.31 101 LEU A CA 1
ATOM 763 C C . LEU A 1 101 ? -5.344 5.777 12.159 1.00 92.31 101 LEU A C 1
ATOM 765 O O . LEU A 1 101 ? -6.190 6.662 12.071 1.00 92.31 101 LEU A O 1
ATOM 769 N N . LEU A 1 102 ? -4.195 5.947 12.803 1.00 93.31 102 LEU A N 1
ATOM 770 C CA . LEU A 1 102 ? -3.844 7.156 13.540 1.00 93.31 102 LEU A CA 1
ATOM 771 C C . LEU A 1 102 ? -3.022 8.117 12.682 1.00 93.31 102 LEU A C 1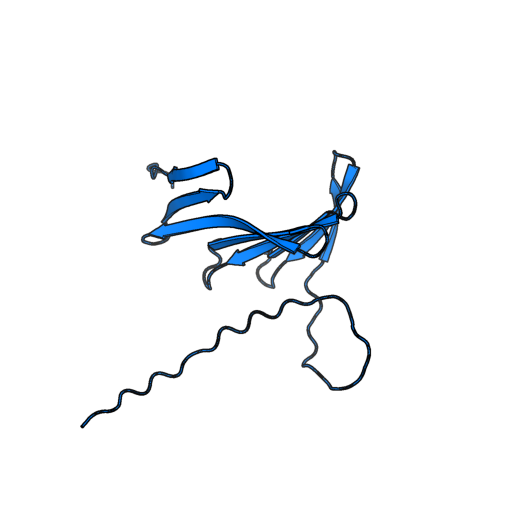
ATOM 773 O O . LEU A 1 102 ? -3.212 9.334 12.720 1.00 93.31 102 LEU A O 1
ATOM 777 N N . ALA A 1 103 ? -2.065 7.576 11.936 1.00 94.81 103 ALA A N 1
ATOM 778 C CA . ALA A 1 103 ? -1.168 8.371 11.119 1.00 94.81 103 ALA A CA 1
ATOM 779 C C . ALA A 1 103 ? -0.625 7.561 9.948 1.00 94.81 103 ALA A C 1
ATOM 781 O O . ALA A 1 103 ? -0.574 6.333 9.980 1.00 94.81 103 ALA A O 1
ATOM 782 N N . SER A 1 104 ? -0.162 8.271 8.930 1.00 96.62 104 SER A N 1
ATOM 783 C CA . SER A 1 104 ? 0.669 7.698 7.886 1.00 96.62 104 SER A CA 1
ATOM 784 C C . SER A 1 104 ? 1.857 8.596 7.590 1.00 96.62 104 SER A C 1
ATOM 786 O O . SER A 1 104 ? 1.734 9.817 7.643 1.00 96.62 104 SER A O 1
ATOM 788 N N . GLN A 1 105 ? 2.993 8.006 7.249 1.00 96.56 105 GLN A N 1
ATOM 789 C CA . GLN A 1 105 ? 4.188 8.734 6.850 1.00 96.56 105 GLN A CA 1
ATOM 790 C C . GLN A 1 105 ? 4.529 8.376 5.414 1.00 96.56 105 GLN A C 1
ATOM 792 O O . GLN A 1 105 ? 4.932 7.250 5.144 1.00 96.56 105 GLN A O 1
ATOM 797 N N . HIS A 1 106 ? 4.380 9.330 4.501 1.00 96.12 106 HIS A N 1
ATOM 798 C CA . HIS A 1 106 ? 4.866 9.172 3.137 1.00 96.12 106 HIS A CA 1
ATOM 799 C C . HIS A 1 106 ? 6.314 9.653 3.056 1.00 96.12 106 HIS A C 1
ATOM 801 O O . HIS A 1 106 ? 6.660 10.681 3.646 1.00 96.12 106 HIS A O 1
ATOM 807 N N . ARG A 1 107 ? 7.157 8.960 2.287 1.00 92.19 107 ARG A N 1
ATOM 808 C CA . ARG A 1 107 ? 8.585 9.292 2.156 1.00 92.19 107 ARG A CA 1
ATOM 809 C C . ARG A 1 107 ? 8.827 10.748 1.754 1.00 92.19 107 ARG A C 1
ATOM 811 O O . ARG A 1 107 ? 9.777 11.355 2.240 1.00 92.19 107 ARG A O 1
ATOM 818 N N . THR A 1 108 ? 7.997 11.297 0.868 1.00 92.12 108 THR A N 1
ATOM 819 C CA . THR A 1 108 ? 8.168 12.658 0.323 1.00 92.12 108 THR A CA 1
ATOM 820 C C . THR A 1 108 ? 7.167 13.679 0.857 1.00 92.12 108 THR A C 1
ATOM 822 O O . THR A 1 108 ? 7.469 14.867 0.841 1.00 92.12 108 THR A O 1
ATOM 825 N N . GLU A 1 109 ? 5.996 13.249 1.333 1.00 90.25 109 GLU A N 1
ATOM 826 C CA . GLU A 1 109 ? 4.927 14.164 1.780 1.00 90.25 109 GLU A CA 1
ATOM 827 C C . GLU A 1 109 ? 4.943 14.370 3.301 1.00 90.25 109 GLU A C 1
ATOM 829 O O . GLU A 1 109 ? 4.242 15.235 3.820 1.00 90.25 109 GLU A O 1
ATOM 834 N N . GLY A 1 110 ? 5.761 13.600 4.026 1.00 90.69 110 GLY A N 1
ATOM 835 C CA . GLY A 1 110 ? 5.886 13.692 5.474 1.00 90.69 110 GLY A CA 1
ATOM 836 C C . GLY A 1 110 ? 4.758 12.979 6.220 1.00 90.69 110 GLY A C 1
ATOM 837 O O . GLY A 1 110 ? 4.191 11.992 5.744 1.00 90.69 110 GLY A O 1
AT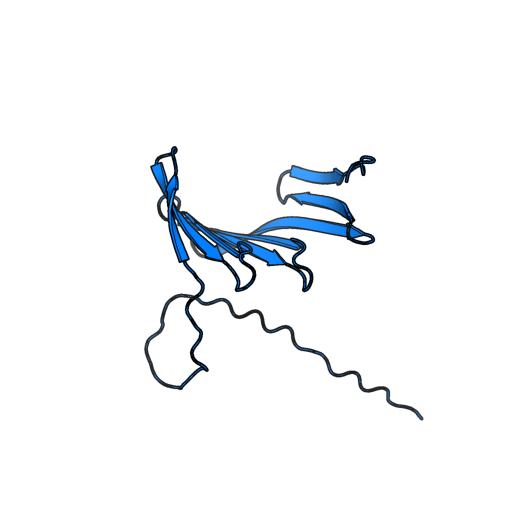OM 838 N N . HIS A 1 111 ? 4.480 13.446 7.438 1.00 94.50 111 HIS A N 1
ATOM 839 C CA . HIS A 1 111 ? 3.500 12.840 8.337 1.00 94.50 111 HIS A CA 1
ATOM 840 C C . HIS A 1 111 ? 2.100 13.416 8.115 1.00 94.50 111 HIS A C 1
ATOM 842 O O . HIS A 1 111 ? 1.901 14.628 8.134 1.00 94.50 111 HIS A O 1
ATOM 848 N N . GLN A 1 112 ? 1.120 12.530 7.979 1.00 93.62 112 GLN A N 1
ATOM 849 C CA . GLN A 1 112 ? -0.303 12.843 7.957 1.00 93.62 112 GLN A CA 1
ATOM 850 C C . GLN A 1 112 ? -0.947 12.207 9.187 1.00 93.62 112 GLN A C 1
ATOM 852 O O . GLN A 1 112 ? -0.816 11.002 9.398 1.00 93.62 112 GLN A O 1
ATOM 857 N N . HIS A 1 113 ? -1.628 13.014 9.996 1.00 92.81 113 HIS A N 1
ATOM 858 C CA . HIS A 1 113 ? -2.424 12.538 11.124 1.00 92.81 113 HIS A CA 1
ATOM 859 C C . HIS A 1 113 ? -3.881 12.447 10.696 1.00 92.81 113 HIS A C 1
ATOM 861 O O . HIS A 1 113 ? -4.418 13.394 10.121 1.00 92.81 113 HIS A O 1
ATOM 867 N N . HIS A 1 114 ? -4.512 11.317 10.990 1.00 89.06 114 HIS A N 1
ATOM 868 C CA . HIS A 1 114 ? -5.897 11.066 10.620 1.00 89.06 114 HIS A CA 1
ATOM 869 C C . HIS A 1 114 ? -6.780 11.306 11.840 1.00 89.06 114 HIS A C 1
ATOM 871 O O . HIS A 1 114 ? -6.547 10.754 12.916 1.00 89.06 114 HIS A O 1
ATOM 877 N N . ALA A 1 115 ? -7.768 12.185 11.687 1.00 81.00 115 ALA A N 1
ATOM 878 C CA . ALA A 1 115 ? -8.781 12.390 12.708 1.00 81.00 115 ALA A CA 1
ATOM 879 C C . ALA A 1 115 ? -9.859 11.326 12.526 1.00 81.00 115 ALA A C 1
ATOM 881 O O . ALA A 1 115 ? -10.455 11.221 11.455 1.00 81.00 115 ALA A O 1
ATOM 882 N N . LEU A 1 116 ? -10.105 10.551 13.578 1.00 73.44 116 LEU A N 1
ATOM 883 C CA . LEU A 1 116 ? -11.155 9.547 13.568 1.00 73.44 116 LEU A CA 1
ATOM 884 C C . LEU A 1 116 ? -12.499 10.255 13.497 1.00 73.44 116 LEU A C 1
ATOM 886 O O . LEU A 1 116 ? -12.890 10.989 14.409 1.00 73.44 116 LEU A O 1
ATOM 890 N N . SER A 1 117 ? -13.190 10.055 12.384 1.00 70.81 117 SER A N 1
ATOM 891 C CA . SER A 1 117 ? -14.581 10.444 12.291 1.00 70.81 117 SER A CA 1
ATOM 892 C C . SER A 1 117 ? -15.419 9.456 13.106 1.00 70.81 117 SER A C 1
ATOM 894 O O . SER A 1 117 ? -15.006 8.327 13.369 1.00 70.81 117 SER A O 1
ATOM 896 N N . HIS A 1 118 ? -16.634 9.846 13.488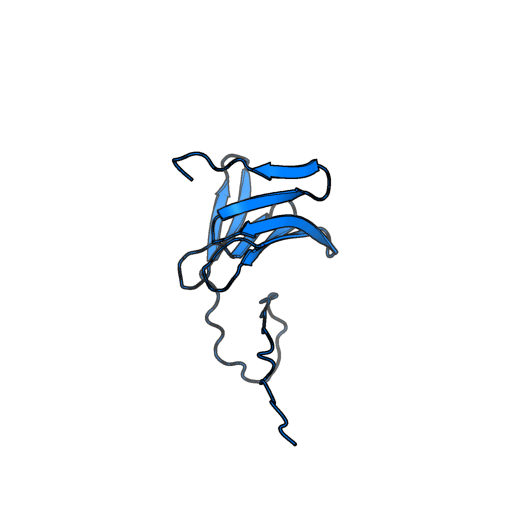 1.00 70.75 118 HIS A N 1
ATOM 897 C CA . HIS A 1 118 ? -17.579 8.930 14.138 1.00 70.75 118 HIS A CA 1
ATOM 898 C C . HIS A 1 118 ? -18.000 7.751 13.237 1.00 70.75 118 HIS A C 1
ATOM 900 O O . HIS A 1 118 ? -18.738 6.881 13.688 1.00 70.75 118 HIS A O 1
ATOM 906 N N . LEU A 1 119 ? -17.563 7.736 11.974 1.00 72.31 119 LEU A N 1
ATOM 907 C CA . LEU A 1 119 ? -17.832 6.681 11.005 1.00 72.31 119 LEU A CA 1
ATOM 908 C C . LEU A 1 119 ? -16.633 5.746 10.786 1.00 72.31 119 LEU A C 1
ATOM 910 O O . LEU A 1 119 ? -16.785 4.781 10.042 1.00 72.31 119 LEU A O 1
ATOM 914 N N . GLY A 1 120 ? -15.493 5.996 11.446 1.00 57.66 120 GLY A N 1
ATOM 915 C CA . GLY A 1 120 ? -14.217 5.388 11.066 1.00 57.66 120 GLY A CA 1
ATOM 916 C C . GLY A 1 120 ? -13.691 6.080 9.828 1.00 57.66 120 GLY A C 1
ATOM 917 O O . GLY A 1 120 ? -13.976 5.593 8.717 1.00 57.66 120 GLY A O 1
#